Protein AF-A0A2V6INT7-F1 (afdb_monomer_lite)

Structure (mmCIF, N/CA/C/O backbone):
data_AF-A0A2V6INT7-F1
#
_entry.id   AF-A0A2V6INT7-F1
#
loop_
_atom_site.group_PDB
_atom_site.id
_atom_site.type_symbol
_atom_site.label_atom_id
_atom_site.label_alt_id
_atom_site.label_comp_id
_atom_site.label_asym_id
_atom_site.label_entity_id
_atom_site.label_seq_id
_atom_site.pdbx_PDB_ins_code
_atom_site.Cartn_x
_atom_site.Cartn_y
_atom_site.Cartn_z
_atom_site.occupancy
_atom_site.B_iso_or_equiv
_atom_site.auth_seq_id
_atom_site.auth_comp_id
_atom_si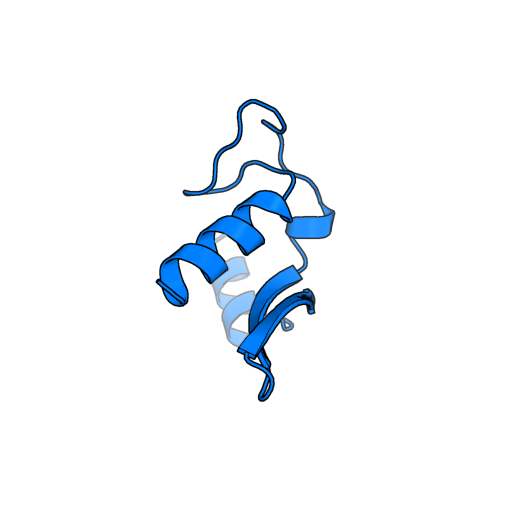te.auth_asym_id
_atom_site.auth_atom_id
_atom_site.pdbx_PDB_model_num
ATOM 1 N N . LEU A 1 1 ? 14.225 -8.436 -8.272 1.00 91.12 1 LEU A N 1
ATOM 2 C CA . LEU A 1 1 ? 13.386 -7.366 -8.863 1.00 91.12 1 LEU A CA 1
ATOM 3 C C . LEU A 1 1 ? 11.898 -7.491 -8.520 1.00 91.12 1 LEU A C 1
ATOM 5 O O . LEU A 1 1 ? 11.299 -6.458 -8.278 1.00 91.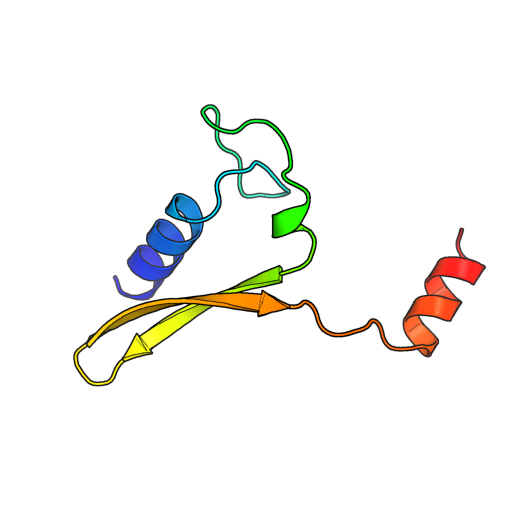12 1 LEU A O 1
ATOM 9 N N . THR A 1 2 ? 11.305 -8.692 -8.422 1.00 95.75 2 THR A N 1
ATOM 10 C CA . THR A 1 2 ? 9.860 -8.875 -8.130 1.00 95.75 2 THR A CA 1
ATOM 11 C C . THR A 1 2 ? 9.332 -8.049 -6.952 1.00 95.75 2 THR A C 1
ATOM 13 O O . THR A 1 2 ? 8.324 -7.368 -7.083 1.00 95.75 2 THR A O 1
ATOM 16 N N . VAL A 1 3 ? 10.018 -8.085 -5.804 1.00 97.06 3 VAL A N 1
ATOM 17 C CA . VAL A 1 3 ? 9.593 -7.342 -4.605 1.00 97.06 3 VAL A CA 1
ATOM 18 C C . VAL A 1 3 ? 9.665 -5.832 -4.836 1.00 97.06 3 VAL A C 1
ATOM 20 O O . VAL A 1 3 ? 8.730 -5.119 -4.495 1.00 97.06 3 VAL A O 1
ATOM 23 N N . SER A 1 4 ? 10.735 -5.350 -5.472 1.00 97.94 4 SER A N 1
ATOM 24 C CA . SER A 1 4 ? 10.884 -3.935 -5.826 1.00 97.94 4 SER A CA 1
ATOM 25 C C . SER A 1 4 ? 9.745 -3.465 -6.736 1.00 97.94 4 SER A C 1
ATOM 27 O O . SER A 1 4 ? 9.130 -2.445 -6.454 1.00 97.94 4 SER A O 1
ATOM 29 N N . GLU A 1 5 ? 9.406 -4.237 -7.774 1.00 97.12 5 GLU A N 1
ATOM 30 C CA . GLU A 1 5 ? 8.279 -3.929 -8.662 1.00 97.12 5 GLU A CA 1
ATOM 31 C C . GLU A 1 5 ? 6.940 -3.918 -7.910 1.00 97.12 5 GLU A C 1
ATOM 33 O O . GLU A 1 5 ? 6.138 -3.005 -8.102 1.00 97.12 5 GLU A O 1
ATOM 38 N N . ALA A 1 6 ? 6.704 -4.900 -7.032 1.00 97.69 6 ALA A N 1
ATOM 39 C CA . ALA A 1 6 ? 5.491 -4.968 -6.223 1.00 97.69 6 ALA A CA 1
ATOM 40 C C . ALA A 1 6 ? 5.318 -3.715 -5.352 1.00 97.69 6 ALA A C 1
ATOM 42 O O . ALA A 1 6 ? 4.250 -3.104 -5.358 1.00 97.69 6 ALA A O 1
ATOM 43 N N . ILE A 1 7 ? 6.386 -3.309 -4.656 1.00 97.62 7 ILE A N 1
ATOM 44 C CA . ILE A 1 7 ? 6.398 -2.118 -3.800 1.00 97.62 7 ILE A CA 1
ATOM 45 C C . ILE A 1 7 ? 6.127 -0.863 -4.632 1.00 97.62 7 ILE A C 1
ATOM 47 O O . ILE A 1 7 ? 5.242 -0.083 -4.287 1.00 97.62 7 ILE A O 1
ATOM 51 N N . THR A 1 8 ? 6.832 -0.677 -5.753 1.00 97.06 8 THR A N 1
ATOM 52 C CA . THR A 1 8 ? 6.640 0.500 -6.611 1.00 97.06 8 THR A CA 1
ATOM 53 C C . THR A 1 8 ? 5.224 0.565 -7.186 1.00 97.06 8 THR A C 1
ATOM 55 O O . THR A 1 8 ? 4.622 1.636 -7.198 1.00 97.06 8 THR A O 1
ATOM 58 N N . ARG A 1 9 ? 4.646 -0.561 -7.622 1.00 97.00 9 ARG A N 1
ATOM 59 C CA . ARG A 1 9 ? 3.262 -0.592 -8.125 1.00 97.00 9 ARG A CA 1
ATOM 60 C C . ARG A 1 9 ? 2.243 -0.258 -7.034 1.00 97.00 9 ARG A C 1
ATOM 62 O O . ARG A 1 9 ? 1.352 0.547 -7.287 1.00 97.00 9 ARG A O 1
ATOM 69 N N . ALA A 1 10 ? 2.404 -0.807 -5.828 1.00 97.62 10 ALA A N 1
ATOM 70 C CA . ALA A 1 10 ? 1.547 -0.477 -4.689 1.00 97.62 10 ALA A CA 1
ATOM 71 C C . ALA A 1 10 ? 1.631 1.016 -4.318 1.00 97.62 10 ALA A C 1
ATOM 73 O O . ALA A 1 10 ? 0.611 1.656 -4.065 1.00 97.62 10 ALA A O 1
ATOM 74 N N . ALA A 1 11 ? 2.839 1.587 -4.346 1.00 97.00 11 ALA A N 1
ATOM 75 C CA . ALA A 1 11 ? 3.082 3.008 -4.104 1.00 97.00 11 ALA A CA 1
ATOM 76 C C . ALA A 1 11 ? 2.409 3.924 -5.142 1.00 97.00 11 ALA A C 1
ATOM 78 O O . ALA A 1 11 ? 1.909 4.992 -4.788 1.00 97.00 11 ALA A O 1
ATOM 79 N N . LEU A 1 12 ? 2.392 3.521 -6.417 1.00 96.62 12 LEU A N 1
ATOM 80 C CA . LEU A 1 12 ? 1.753 4.287 -7.490 1.00 96.62 12 LEU A CA 1
ATOM 81 C C . LEU A 1 12 ? 0.223 4.280 -7.382 1.00 96.62 12 LEU A C 1
ATOM 83 O O . LEU A 1 12 ? -0.395 5.328 -7.593 1.00 96.62 12 LEU A O 1
ATOM 87 N N . ASP A 1 13 ? -0.365 3.126 -7.050 1.00 95.94 13 ASP A N 1
ATOM 88 C CA . ASP A 1 13 ? -1.816 2.951 -6.890 1.00 95.94 13 ASP A CA 1
ATOM 89 C C . ASP A 1 13 ? -2.362 3.729 -5.678 1.00 95.94 13 ASP A C 1
ATOM 91 O O . ASP A 1 13 ? -3.411 4.375 -5.755 1.00 95.94 13 ASP A O 1
ATOM 95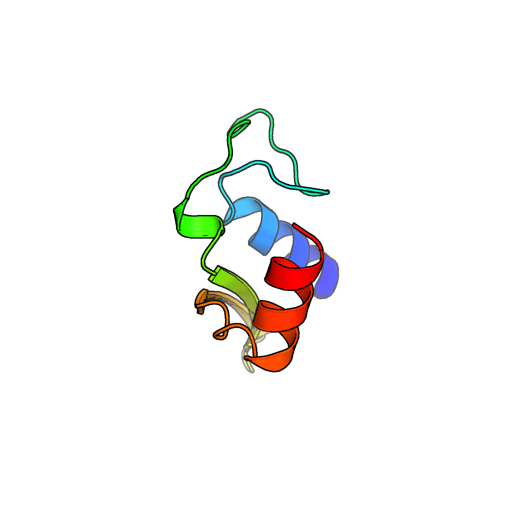 N N . ARG A 1 14 ? -1.601 3.758 -4.575 1.00 97.56 14 ARG A N 1
ATOM 96 C CA . ARG A 1 14 ? -1.941 4.524 -3.371 1.00 97.56 14 ARG A CA 1
ATOM 97 C C . ARG A 1 14 ? -1.686 6.021 -3.574 1.00 97.56 14 ARG A C 1
ATOM 99 O O . ARG A 1 14 ? -0.562 6.514 -3.466 1.00 97.56 14 ARG A O 1
ATOM 106 N N . LYS A 1 15 ? -2.760 6.756 -3.843 1.00 97.69 15 LYS A N 1
ATOM 107 C CA . LYS A 1 15 ? -2.774 8.214 -4.033 1.00 97.69 15 LYS A CA 1
ATOM 108 C C . LYS A 1 15 ? -3.085 8.953 -2.729 1.00 97.69 15 LYS A C 1
ATOM 110 O O . LYS A 1 15 ? -4.087 9.635 -2.620 1.00 97.69 15 LYS A O 1
ATOM 115 N N . GLU A 1 16 ? -2.253 8.752 -1.715 1.00 98.38 16 GLU A N 1
ATOM 116 C CA . GLU A 1 16 ? -2.316 9.486 -0.445 1.00 98.38 16 GLU A CA 1
ATOM 117 C C . GLU A 1 16 ? -0.951 9.447 0.252 1.00 98.38 16 GLU A C 1
ATOM 119 O O . GLU A 1 16 ? -0.061 8.691 -0.156 1.00 98.38 16 GLU A O 1
ATOM 124 N N . SER A 1 17 ? -0.831 10.171 1.365 1.00 98.31 17 SER A N 1
ATOM 125 C CA . SER A 1 17 ? 0.328 10.099 2.255 1.00 98.31 17 SER A CA 1
ATOM 126 C C . SER A 1 17 ? -0.050 9.599 3.649 1.00 98.31 17 SER A C 1
ATOM 128 O O . SER A 1 17 ? -0.878 10.183 4.351 1.00 98.31 17 SER A O 1
ATOM 130 N N . ARG A 1 18 ? 0.569 8.495 4.082 1.00 97.31 18 ARG A N 1
ATOM 131 C CA . ARG A 1 18 ? 0.322 7.879 5.392 1.00 97.31 18 ARG A CA 1
ATOM 132 C C . ARG A 1 18 ? 1.509 7.043 5.866 1.00 97.31 18 ARG A C 1
ATOM 134 O O . ARG A 1 18 ? 1.942 6.114 5.187 1.00 97.31 18 ARG A O 1
ATOM 141 N N . GLY A 1 19 ? 1.958 7.296 7.096 1.00 96.38 19 GLY A N 1
ATOM 142 C CA . GLY A 1 19 ? 3.057 6.544 7.704 1.00 96.38 19 GLY A CA 1
ATOM 143 C C . GLY A 1 19 ? 4.350 6.720 6.908 1.00 96.38 19 GLY A C 1
ATOM 144 O O . GLY A 1 19 ? 4.721 7.843 6.589 1.00 96.38 19 GLY A O 1
ATOM 145 N N . ALA A 1 20 ? 5.016 5.614 6.574 1.00 96.81 20 ALA A N 1
ATOM 146 C CA . ALA A 1 20 ? 6.268 5.629 5.814 1.00 96.81 20 ALA A CA 1
ATOM 147 C C . ALA A 1 20 ? 6.095 5.938 4.311 1.00 96.81 20 ALA A C 1
ATOM 149 O O . ALA A 1 20 ? 7.077 6.235 3.636 1.00 96.81 20 ALA A O 1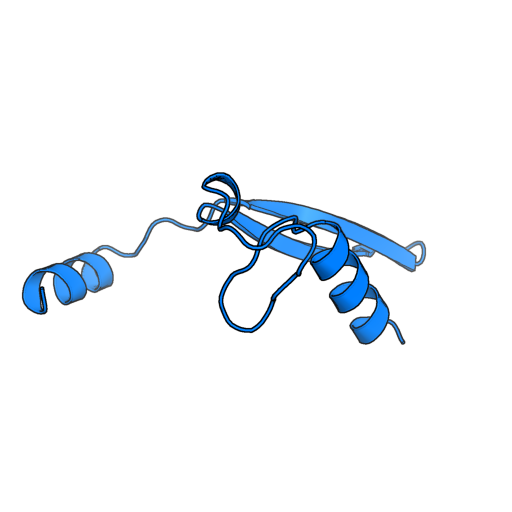
ATOM 150 N N . GLN A 1 21 ? 4.872 5.859 3.777 1.00 97.50 21 GLN A N 1
ATOM 151 C CA . GLN A 1 21 ? 4.582 6.151 2.374 1.00 97.50 21 GLN A CA 1
ATOM 152 C C . GLN A 1 21 ? 4.090 7.597 2.257 1.00 97.50 21 GLN A C 1
ATOM 154 O O . GLN A 1 21 ? 2.957 7.897 2.637 1.00 97.50 21 GLN A O 1
ATOM 159 N N . PHE A 1 22 ? 4.935 8.483 1.729 1.00 97.50 22 PHE A N 1
ATOM 160 C CA . PHE A 1 22 ? 4.638 9.906 1.552 1.00 97.50 22 PHE A CA 1
ATOM 161 C C . PHE A 1 22 ? 4.824 10.323 0.090 1.00 97.50 22 PHE A C 1
ATOM 163 O O . PHE A 1 22 ? 5.740 9.852 -0.585 1.00 97.50 22 PHE A O 1
ATOM 170 N N . ARG A 1 23 ? 3.940 11.195 -0.395 1.00 97.62 23 ARG A N 1
ATOM 171 C CA . ARG A 1 23 ? 3.869 11.667 -1.778 1.00 97.62 23 ARG A CA 1
ATOM 172 C C . ARG A 1 23 ? 3.560 13.159 -1.804 1.00 97.62 23 ARG A C 1
ATOM 174 O O . ARG A 1 23 ? 2.508 13.575 -1.335 1.00 97.62 23 ARG A O 1
ATOM 181 N N . GLU A 1 24 ? 4.435 13.954 -2.413 1.00 98.00 24 GLU A N 1
ATOM 182 C CA . GLU A 1 24 ? 4.216 15.403 -2.555 1.00 98.00 24 GLU A CA 1
ATOM 183 C C . GLU A 1 24 ? 3.022 15.737 -3.462 1.00 98.00 24 GLU A C 1
ATOM 185 O O . GLU A 1 24 ? 2.367 16.756 -3.265 1.00 98.00 24 GLU A O 1
ATOM 190 N N . ASP A 1 25 ? 2.703 14.867 -4.426 1.00 98.12 25 ASP A N 1
ATOM 191 C CA . ASP A 1 25 ? 1.567 15.027 -5.339 1.00 98.12 25 ASP A CA 1
ATOM 192 C C . ASP A 1 25 ? 0.219 14.579 -4.738 1.00 98.12 25 ASP A C 1
ATOM 194 O O . ASP A 1 25 ? -0.829 14.878 -5.308 1.00 98.12 25 ASP A O 1
ATOM 198 N N . TYR A 1 26 ? 0.240 13.901 -3.582 1.00 98.12 26 TYR A N 1
ATOM 199 C CA . TYR A 1 26 ? -0.934 13.514 -2.786 1.00 98.12 26 TYR A CA 1
ATOM 200 C C . TYR A 1 26 ? -0.597 13.609 -1.281 1.00 98.12 26 TYR A C 1
ATOM 202 O O . TYR A 1 26 ? -0.433 12.577 -0.616 1.00 98.12 26 TYR A O 1
ATOM 210 N N . PRO A 1 27 ? -0.438 14.830 -0.733 1.00 98.00 27 PRO A N 1
ATOM 211 C CA . PRO A 1 27 ? 0.091 15.041 0.619 1.00 98.00 27 PRO A CA 1
ATOM 212 C C . PRO A 1 27 ? -0.896 14.663 1.731 1.00 98.00 27 PRO A C 1
ATOM 214 O O . PRO A 1 27 ? -0.487 14.404 2.863 1.00 98.00 27 PRO A O 1
ATOM 217 N N . ASP A 1 28 ? -2.189 14.613 1.417 1.00 98.25 28 ASP A N 1
ATOM 218 C CA . ASP A 1 28 ? -3.247 14.337 2.381 1.00 98.25 28 ASP A CA 1
ATOM 219 C C . ASP A 1 28 ? -3.607 12.849 2.440 1.00 98.25 28 ASP A C 1
ATOM 221 O O . ASP A 1 28 ? -3.318 12.060 1.535 1.00 98.25 28 ASP A O 1
ATOM 225 N N . LYS A 1 29 ? -4.263 12.457 3.535 1.00 98.31 29 LYS A N 1
ATOM 226 C CA . LYS A 1 29 ? -4.860 11.125 3.684 1.00 98.31 29 LYS A CA 1
ATOM 227 C C . LYS A 1 29 ? -6.194 11.079 2.947 1.00 98.31 29 LYS A C 1
ATOM 229 O O . LYS A 1 29 ? -7.018 11.975 3.113 1.00 98.31 29 LYS A O 1
ATOM 234 N N . GLU A 1 30 ? -6.460 9.987 2.240 1.00 97.81 30 GLU A N 1
ATOM 235 C CA . GLU A 1 30 ? -7.781 9.714 1.678 1.00 97.81 30 GLU A CA 1
ATOM 236 C C . GLU A 1 30 ? -8.501 8.637 2.498 1.00 97.81 30 GLU A C 1
ATOM 238 O O . GLU A 1 30 ? -7.971 7.559 2.788 1.00 97.81 30 GLU A O 1
ATOM 243 N N . GLU A 1 31 ? -9.763 8.899 2.833 1.00 97.12 31 GLU A N 1
ATOM 244 C CA . GLU A 1 31 ? -10.560 8.023 3.696 1.00 97.12 31 GLU A CA 1
ATOM 245 C C . GLU A 1 31 ? -10.754 6.615 3.112 1.00 97.12 31 GLU A C 1
ATOM 247 O O . GLU A 1 31 ? -10.809 5.637 3.849 1.00 97.12 31 GLU A O 1
ATOM 252 N N . ARG A 1 32 ? -10.785 6.448 1.785 1.00 96.50 32 ARG A N 1
ATOM 253 C CA . ARG A 1 32 ? -10.893 5.102 1.189 1.00 96.50 32 ARG A CA 1
ATOM 254 C C . ARG A 1 32 ? -9.720 4.194 1.573 1.00 96.50 32 ARG A C 1
ATOM 256 O O . ARG A 1 32 ? -9.924 3.009 1.815 1.00 96.50 32 ARG A O 1
ATOM 263 N N . PHE A 1 33 ? -8.509 4.747 1.679 1.00 97.25 33 PHE A N 1
ATOM 264 C CA . PHE A 1 33 ? -7.297 3.992 2.000 1.00 97.25 33 PHE A CA 1
ATOM 265 C C . PHE A 1 33 ? -7.142 3.741 3.508 1.00 97.25 33 PHE A C 1
ATOM 267 O O . PHE A 1 33 ? -6.237 3.012 3.910 1.00 97.25 33 PHE A O 1
ATOM 274 N N . SER A 1 34 ? -8.024 4.296 4.356 1.00 96.31 34 SER A N 1
ATOM 275 C CA . SER A 1 34 ? -8.108 3.920 5.775 1.00 96.31 34 SER A CA 1
ATOM 276 C C . SER A 1 34 ? -8.863 2.618 6.013 1.00 96.31 34 SER A C 1
ATOM 278 O O . SER A 1 34 ? -8.766 2.072 7.106 1.00 96.31 34 SER A O 1
ATOM 280 N N . LYS A 1 35 ? -9.572 2.110 4.999 1.00 97.38 35 LYS A N 1
ATOM 281 C CA . LYS A 1 35 ? -10.484 0.964 5.113 1.00 97.38 35 LYS A CA 1
ATOM 282 C C . LYS A 1 35 ? -10.014 -0.270 4.360 1.00 97.38 35 LYS A C 1
ATOM 284 O O . LYS A 1 35 ? -10.718 -1.276 4.374 1.00 97.38 35 LYS A O 1
ATOM 289 N N . VAL A 1 36 ? -8.862 -0.203 3.690 1.00 98.00 36 VAL A N 1
ATOM 290 C CA . VAL A 1 36 ? -8.364 -1.286 2.837 1.00 98.00 36 VAL A CA 1
ATOM 291 C C . VAL A 1 36 ? -6.868 -1.542 3.003 1.00 98.00 36 VAL A C 1
ATOM 293 O O . VAL A 1 36 ? -6.088 -0.630 3.277 1.00 98.00 36 VAL A O 1
ATOM 296 N N . ASN A 1 37 ? -6.471 -2.784 2.745 1.00 97.69 37 ASN A N 1
ATOM 297 C CA . ASN A 1 37 ? -5.101 -3.204 2.488 1.00 97.69 37 ASN A CA 1
ATOM 298 C C . ASN A 1 37 ? -4.833 -3.250 0.976 1.00 97.69 37 ASN A C 1
ATOM 300 O O . ASN A 1 37 ? -5.674 -3.712 0.205 1.00 97.69 37 ASN A O 1
ATOM 304 N N . THR A 1 38 ? -3.639 -2.830 0.552 1.00 97.62 38 THR A N 1
ATOM 305 C CA . THR A 1 38 ? -3.152 -3.019 -0.824 1.00 97.62 38 THR A CA 1
ATOM 306 C C . THR A 1 38 ? -2.425 -4.352 -0.918 1.00 97.62 38 THR A C 1
ATOM 308 O O . THR A 1 38 ? -1.429 -4.567 -0.228 1.00 97.62 38 THR A O 1
ATOM 311 N N . ILE A 1 39 ? -2.900 -5.241 -1.783 1.00 97.75 39 ILE A N 1
ATOM 312 C CA . ILE A 1 39 ? -2.403 -6.611 -1.886 1.00 97.75 39 ILE A CA 1
ATOM 313 C C . ILE A 1 39 ? -1.790 -6.812 -3.263 1.00 97.75 39 ILE A C 1
ATOM 315 O O . ILE A 1 39 ? -2.466 -6.681 -4.285 1.00 97.75 39 ILE A O 1
ATOM 319 N N . MET A 1 40 ? -0.499 -7.137 -3.269 1.00 97.81 40 MET A N 1
ATOM 320 C CA . MET A 1 40 ? 0.258 -7.447 -4.475 1.00 97.81 40 MET A CA 1
ATOM 321 C C . MET A 1 40 ? 0.406 -8.956 -4.618 1.00 97.81 40 MET A C 1
ATOM 323 O O . MET A 1 40 ? 0.824 -9.639 -3.685 1.00 97.81 40 MET A O 1
ATOM 327 N N . SER A 1 41 ? 0.122 -9.470 -5.809 1.00 97.12 41 SER A N 1
ATOM 328 C CA . SER A 1 41 ? 0.382 -10.866 -6.158 1.00 97.12 41 SER A CA 1
ATOM 329 C C . SER A 1 41 ? 1.016 -10.958 -7.539 1.00 97.12 41 SER A C 1
ATOM 331 O O . SER A 1 41 ? 0.844 -10.071 -8.376 1.00 97.12 41 SER A O 1
ATOM 333 N N . LYS A 1 42 ? 1.792 -12.018 -7.762 1.00 97.25 42 LYS A N 1
ATOM 334 C CA . LYS A 1 42 ? 2.335 -12.349 -9.077 1.00 97.25 42 LYS A CA 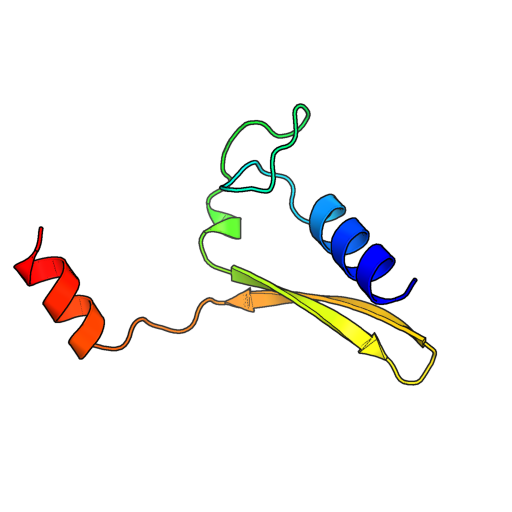1
ATOM 335 C C . LYS A 1 42 ? 1.576 -13.558 -9.604 1.00 97.25 42 LYS A C 1
ATOM 337 O O . LYS A 1 42 ? 1.584 -14.604 -8.958 1.00 97.25 42 LYS A O 1
ATOM 342 N N . ALA A 1 43 ? 0.910 -13.404 -10.740 1.00 96.81 43 ALA A N 1
ATOM 343 C CA . ALA A 1 43 ? 0.174 -14.485 -11.376 1.00 96.81 43 ALA A CA 1
ATOM 344 C C . ALA A 1 43 ? 1.122 -15.509 -12.022 1.00 96.81 43 ALA A C 1
ATOM 346 O O . ALA A 1 43 ? 2.325 -15.274 -12.165 1.00 96.81 43 ALA A O 1
ATOM 347 N N . ALA A 1 44 ? 0.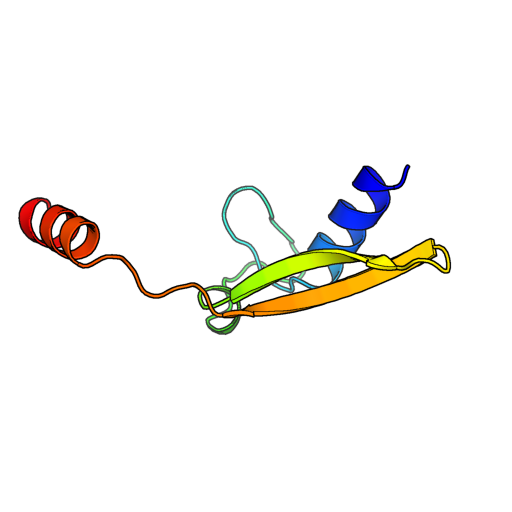573 -16.659 -12.421 1.00 97.00 44 ALA A N 1
ATOM 348 C CA . ALA A 1 44 ? 1.341 -17.744 -13.036 1.00 97.00 44 ALA A CA 1
ATOM 349 C C . ALA A 1 44 ? 2.010 -17.336 -14.363 1.00 97.00 44 ALA A C 1
ATOM 351 O O . ALA A 1 44 ? 3.088 -17.830 -14.680 1.00 97.00 44 ALA A O 1
ATOM 352 N N . ASP A 1 45 ? 1.407 -16.399 -15.101 1.00 97.06 45 ASP A N 1
ATOM 353 C CA . ASP A 1 45 ? 1.973 -15.801 -16.320 1.00 97.06 45 ASP A CA 1
ATOM 354 C C . ASP A 1 45 ? 3.072 -14.757 -16.034 1.00 97.06 45 ASP A C 1
ATOM 356 O O . ASP A 1 45 ? 3.676 -14.197 -16.946 1.00 97.06 45 ASP A O 1
ATOM 360 N N . GLY A 1 46 ? 3.345 -14.494 -14.756 1.00 95.56 46 GLY A N 1
ATOM 361 C CA . GLY A 1 46 ? 4.339 -13.543 -14.293 1.00 95.56 46 GLY A CA 1
ATOM 362 C C . GLY A 1 46 ? 3.852 -12.099 -14.190 1.00 95.56 46 GLY A C 1
ATOM 363 O O . GLY A 1 46 ? 4.638 -11.255 -13.752 1.00 95.56 46 GLY A O 1
ATOM 364 N N . SER A 1 47 ? 2.595 -11.805 -14.533 1.00 96.25 47 SER A N 1
ATOM 365 C CA . SER A 1 47 ? 2.015 -10.470 -14.372 1.00 96.25 47 SER A CA 1
ATOM 366 C C . SER A 1 47 ? 1.849 -10.097 -12.894 1.00 96.25 47 SER A C 1
ATOM 368 O O . SER A 1 47 ? 1.538 -10.935 -12.045 1.00 96.25 47 SER A O 1
ATOM 370 N N . MET A 1 48 ? 2.076 -8.821 -12.572 1.00 97.12 48 MET A N 1
ATOM 371 C CA . MET A 1 48 ? 1.837 -8.275 -11.234 1.00 97.12 48 MET A CA 1
ATOM 372 C C . MET A 1 48 ? 0.409 -7.746 -11.142 1.00 97.12 48 MET A C 1
ATOM 374 O O . MET A 1 48 ? 0.019 -6.875 -11.919 1.00 97.12 48 MET A O 1
ATOM 378 N N . GLN A 1 49 ? -0.347 -8.232 -10.164 1.00 96.56 49 GLN A N 1
ATOM 379 C CA . GLN A 1 49 ? -1.727 -7.835 -9.913 1.00 96.56 49 GLN A CA 1
ATOM 380 C C . GLN A 1 49 ? -1.821 -7.082 -8.589 1.00 96.56 49 GLN A C 1
ATOM 382 O O . GLN A 1 49 ? -1.222 -7.490 -7.590 1.00 96.56 49 GLN A O 1
ATOM 387 N N . VAL A 1 50 ? -2.588 -5.994 -8.599 1.00 96.00 50 VAL A N 1
ATOM 388 C CA . VAL A 1 50 ? -2.937 -5.211 -7.413 1.00 96.00 50 VAL A CA 1
ATOM 389 C C . VAL A 1 50 ? -4.427 -5.363 -7.145 1.00 96.00 50 VAL A C 1
ATOM 391 O O . VAL A 1 50 ? -5.240 -5.319 -8.069 1.00 96.00 50 VAL A O 1
ATOM 394 N N . ARG A 1 51 ? -4.789 -5.543 -5.877 1.00 96.31 51 ARG A N 1
ATOM 395 C CA . ARG A 1 51 ? -6.176 -5.455 -5.419 1.00 96.31 51 ARG A CA 1
ATOM 396 C C . ARG A 1 51 ? -6.248 -4.763 -4.068 1.00 96.31 51 ARG A C 1
ATOM 398 O O . ARG A 1 51 ? -5.309 -4.840 -3.276 1.00 96.31 51 ARG A O 1
ATOM 405 N N . LEU A 1 52 ? -7.375 -4.111 -3.816 1.00 97.19 52 LEU A N 1
ATOM 406 C CA . LEU A 1 52 ? -7.698 -3.542 -2.516 1.00 97.19 52 LEU A CA 1
ATOM 407 C C . LEU A 1 52 ? -8.623 -4.509 -1.783 1.00 97.19 52 LEU A C 1
ATOM 409 O O . LEU A 1 52 ? -9.661 -4.901 -2.315 1.00 97.19 52 LEU A O 1
ATOM 413 N N . GLU A 1 53 ? -8.234 -4.901 -0.577 1.00 97.88 53 GLU A N 1
ATOM 414 C CA . GLU A 1 53 ? -9.047 -5.746 0.296 1.00 97.88 53 GLU A CA 1
ATOM 415 C C . GLU A 1 53 ? -9.534 -4.941 1.493 1.00 97.88 53 GLU A C 1
ATOM 417 O O . GLU A 1 53 ? -8.711 -4.253 2.094 1.00 97.88 53 GLU A O 1
ATOM 422 N N . PRO A 1 54 ? -10.819 -5.022 1.882 1.00 98.12 54 PRO A N 1
ATOM 423 C CA . PRO A 1 54 ? -11.291 -4.426 3.125 1.00 98.12 54 PRO A CA 1
ATOM 424 C C . PRO A 1 54 ? -10.440 -4.862 4.318 1.00 98.12 54 PRO A C 1
ATOM 426 O O . PRO A 1 54 ? -10.007 -6.015 4.398 1.00 98.12 54 PRO A O 1
ATOM 429 N N . LEU A 1 55 ? -10.207 -3.944 5.254 1.00 96.88 55 LEU A N 1
ATOM 430 C CA . LEU A 1 55 ? -9.626 -4.308 6.538 1.00 96.88 55 LEU A CA 1
ATOM 431 C C . LEU A 1 55 ? -10.549 -5.314 7.240 1.00 96.88 55 LEU A C 1
ATOM 433 O O . LEU A 1 55 ? -11.770 -5.128 7.215 1.00 96.88 55 LEU A O 1
ATOM 437 N N . PRO A 1 56 ? -9.992 -6.363 7.868 1.00 95.06 56 PRO A N 1
ATOM 438 C CA . PRO A 1 56 ? -10.791 -7.237 8.708 1.00 95.06 56 PRO A CA 1
ATOM 439 C C . PRO A 1 56 ? -11.375 -6.432 9.868 1.00 95.06 56 PRO A C 1
ATOM 441 O O . PRO A 1 56 ? -10.780 -5.451 10.328 1.00 95.06 56 PRO A O 1
ATOM 444 N N . GLU A 1 57 ? -12.537 -6.861 10.352 1.00 94.44 57 GLU A N 1
ATOM 445 C CA . GLU A 1 57 ? -13.090 -6.289 11.568 1.00 94.44 57 GLU A CA 1
ATOM 446 C C . GLU A 1 57 ? -12.117 -6.507 12.731 1.00 94.44 57 GLU A C 1
ATOM 448 O O . GLU A 1 57 ? -11.494 -7.564 12.856 1.00 94.44 57 GLU A O 1
ATOM 453 N N . MET A 1 58 ? -11.967 -5.484 13.572 1.00 94.69 58 MET A N 1
ATOM 454 C CA . MET A 1 58 ? -11.148 -5.596 14.768 1.00 94.69 58 MET A CA 1
ATOM 455 C C . MET A 1 58 ? -11.751 -6.659 15.701 1.00 94.69 58 MET A C 1
ATOM 457 O O . MET A 1 58 ? -12.938 -6.567 16.011 1.00 94.69 58 MET A O 1
ATOM 461 N N . PRO A 1 59 ? -10.962 -7.636 16.175 1.00 97.12 59 PRO A N 1
ATOM 462 C CA . PRO A 1 59 ? -11.404 -8.565 17.209 1.00 97.12 59 PRO A CA 1
ATOM 463 C C . PRO A 1 59 ? -11.910 -7.831 18.455 1.00 97.12 59 PRO A C 1
ATOM 465 O O . PRO A 1 59 ? -11.324 -6.822 18.854 1.00 97.12 59 PRO A O 1
ATOM 468 N N . ASP A 1 60 ? -12.965 -8.347 19.083 1.00 97.12 60 ASP A N 1
ATOM 469 C CA . ASP A 1 60 ? -13.641 -7.661 20.192 1.00 97.12 60 ASP A CA 1
ATOM 470 C C . ASP A 1 60 ? -12.726 -7.424 21.399 1.00 97.12 60 ASP A C 1
ATOM 472 O O . ASP A 1 60 ? -12.716 -6.320 21.939 1.00 97.12 60 ASP A O 1
ATOM 476 N N . ASP A 1 61 ? -11.867 -8.387 21.740 1.00 96.69 61 ASP A N 1
ATOM 477 C CA . ASP A 1 61 ? -10.881 -8.230 22.817 1.00 96.69 61 ASP A CA 1
ATOM 478 C C . ASP A 1 61 ? -9.938 -7.037 22.561 1.00 96.69 61 ASP A C 1
ATOM 480 O O . ASP A 1 61 ? -9.582 -6.299 23.479 1.00 96.69 61 ASP A O 1
ATOM 484 N N . LEU A 1 62 ? -9.561 -6.793 21.297 1.00 96.31 62 LEU A N 1
ATOM 485 C CA . LEU A 1 62 ? -8.729 -5.642 20.935 1.00 96.31 62 LEU A CA 1
ATOM 486 C C . LEU A 1 62 ? -9.518 -4.330 20.986 1.00 96.31 62 LEU A C 1
ATOM 488 O O . LEU A 1 62 ? -8.962 -3.314 21.407 1.00 96.31 62 LEU A O 1
ATOM 492 N N . LYS A 1 63 ? -10.805 -4.340 20.601 1.00 95.62 63 LYS A N 1
ATOM 493 C CA . LYS A 1 63 ? -11.686 -3.170 20.762 1.00 95.62 63 LYS A CA 1
ATOM 494 C C . LYS A 1 63 ? -11.796 -2.786 22.238 1.00 95.62 63 LYS A C 1
ATOM 496 O O . LYS A 1 63 ? -11.667 -1.608 22.564 1.00 95.62 63 LYS A O 1
ATOM 501 N N . GLN A 1 64 ? -11.977 -3.772 23.118 1.00 96.56 64 GLN A N 1
ATOM 502 C CA . GLN A 1 64 ? -12.071 -3.554 24.560 1.00 96.56 64 GLN A CA 1
ATOM 503 C C . GLN A 1 64 ? -10.792 -2.919 25.118 1.00 96.56 64 GLN A C 1
ATOM 505 O O . GLN A 1 64 ? -10.877 -1.916 25.820 1.00 96.56 64 GLN A O 1
ATOM 510 N N . ILE A 1 65 ? -9.612 -3.429 24.749 1.00 96.69 65 ILE A N 1
ATOM 511 C CA . ILE A 1 65 ? -8.330 -2.853 25.189 1.00 96.69 65 ILE A CA 1
ATOM 512 C C . ILE A 1 65 ? -8.200 -1.382 24.767 1.00 96.69 65 ILE A C 1
ATOM 514 O O . ILE A 1 65 ? -7.703 -0.566 25.543 1.00 96.69 65 ILE A O 1
ATOM 518 N N . ILE A 1 66 ? -8.634 -1.023 23.554 1.00 94.94 66 ILE A N 1
ATOM 519 C CA . ILE A 1 66 ? -8.594 0.371 23.088 1.00 94.94 66 ILE A CA 1
ATOM 520 C C . ILE A 1 66 ? -9.522 1.256 23.923 1.00 94.94 66 ILE A C 1
ATOM 522 O O . ILE A 1 66 ? -9.097 2.334 24.323 1.00 94.94 66 ILE A O 1
ATOM 526 N N . GLU A 1 67 ? -10.753 0.816 24.196 1.00 95.25 67 GLU A N 1
ATOM 527 C CA . GLU A 1 67 ? -11.709 1.560 25.033 1.00 95.25 67 GLU A CA 1
ATOM 528 C C . GLU A 1 67 ? -11.202 1.728 26.476 1.00 95.25 67 GLU A C 1
ATOM 530 O O . GLU A 1 67 ? -11.317 2.811 27.041 1.00 95.25 67 GLU A O 1
ATOM 535 N N . GLU A 1 68 ? -10.577 0.700 27.059 1.00 95.56 68 GLU A N 1
ATOM 536 C CA . GLU A 1 68 ? -10.003 0.756 28.414 1.00 95.56 68 GLU A CA 1
ATOM 537 C C . GLU A 1 68 ? -8.796 1.704 28.533 1.00 95.56 68 GLU A C 1
ATOM 539 O O . GLU A 1 68 ? -8.520 2.206 29.622 1.00 95.56 68 GLU A O 1
ATOM 544 N N . ASN A 1 69 ? -8.072 1.950 27.434 1.00 93.12 69 ASN A N 1
ATOM 545 C CA . ASN A 1 69 ? -6.882 2.813 27.391 1.00 93.12 69 ASN A CA 1
ATOM 546 C C . ASN A 1 69 ? -7.141 4.191 26.750 1.00 93.12 69 ASN A C 1
ATOM 548 O O . ASN A 1 69 ? -6.183 4.917 26.464 1.00 93.12 69 ASN A O 1
ATOM 552 N N . ARG A 1 70 ? -8.402 4.533 26.475 1.00 78.31 70 ARG A N 1
ATOM 553 C CA . ARG A 1 70 ? -8.803 5.798 25.850 1.00 78.31 70 ARG A CA 1
ATOM 554 C C . ARG A 1 70 ? -8.953 6.926 26.867 1.00 78.31 70 ARG A C 1
ATOM 556 O O . ARG A 1 70 ? -8.594 8.066 26.491 1.00 78.31 70 ARG A O 1
#

pLDDT: mean 96.59, std 2.52, range [78.31, 98.38]

Secondary structure (DSSP, 8-state):
-HHHHHHHHHHHH--S-BTTB--TTS-S--GGGGSEEEEEEE-TTS-EEEEEEEPPPPPHHHHHHHHHT-

Sequence (70 aa):
LTVSEAITRAALDRKESRGAQFREDYPDKEERFSKVNTIMSKAADGSMQVRLEPLPEMPDDLKQIIEENR

Foldseek 3Di:
DVVVVQVVVLLVVDQADDDPRADPNHHHDDPVVVFWDWDWDQDPVRDIDIDTDGDDDDDPVVVVVVVVVD

Radius of gyration: 15.57 Å; chains: 1; bounding box: 27×33×45 Å